Protein AF-A0A968PKT6-F1 (afdb_monomer_lite)

Secondary structure (DSSP, 8-state):
--HHHHHHHHHHHHHH--TT-TT-TTHHHHHHHHTTS-HHHHHHHHHHTSTTSPPSS-GGGSPPTT-HHHHHHHHHHHHHHH--S--TTSEEEEET-TT-HHHHHGGGG--SEEEEE-SS--GGGGGG---TTEEEES-HHHHHHHH--------

Sequence (155 aa):
MNVEEKNQLKALYKILVDENDPNKLPYLNVLGELVGQNSDFVSLKSLLASDAWPKAVDPNLICDQESETDKISRAEGILELLVEKDLKDRKFLDFGCGEGHVAYKALVQEPTISVGYDIKASSHWSNFGSNNKLLFTDNYDVVEKKWTIRCYLGL

Structure (mmCIF, N/CA/C/O backbone):
data_AF-A0A968PKT6-F1
#
_entry.id   AF-A0A968PKT6-F1
#
loop_
_atom_site.group_PDB
_atom_site.id
_atom_site.type_symbol
_atom_site.label_atom_id
_atom_site.label_alt_id
_atom_site.label_comp_id
_atom_site.label_asym_id
_atom_site.label_entity_id
_atom_site.label_seq_id
_atom_site.pdbx_PDB_ins_code
_atom_site.Cartn_x
_atom_site.Cartn_y
_atom_site.Cartn_z
_atom_site.occupancy
_atom_site.B_iso_or_equiv
_atom_site.auth_seq_id
_atom_site.auth_comp_id
_atom_site.auth_asym_id
_atom_site.auth_atom_id
_atom_site.pdbx_PDB_model_num
ATOM 1 N N . MET A 1 1 ? 7.028 -23.194 -48.938 1.00 58.00 1 MET A N 1
ATOM 2 C CA . MET A 1 1 ? 7.739 -23.220 -47.651 1.00 58.00 1 MET A CA 1
ATOM 3 C C . MET A 1 1 ? 9.066 -23.934 -47.833 1.00 58.00 1 MET A C 1
ATOM 5 O O . MET A 1 1 ? 9.069 -25.116 -48.180 1.00 58.00 1 MET A O 1
ATOM 9 N N . ASN A 1 2 ? 10.165 -23.201 -47.706 1.00 71.12 2 ASN A N 1
ATOM 10 C CA . ASN A 1 2 ? 11.518 -23.725 -47.856 1.00 71.12 2 ASN A CA 1
ATOM 11 C C . ASN A 1 2 ? 11.921 -24.574 -46.626 1.00 71.12 2 ASN A C 1
ATOM 13 O O . ASN A 1 2 ? 11.183 -24.688 -45.643 1.00 71.12 2 ASN A O 1
ATOM 17 N N . VAL A 1 3 ? 13.065 -25.254 -46.717 1.00 70.12 3 VAL A N 1
ATOM 18 C CA . VAL A 1 3 ? 13.539 -26.177 -45.668 1.00 70.12 3 VAL A CA 1
ATOM 19 C C . VAL A 1 3 ? 13.849 -25.434 -44.361 1.00 70.12 3 VAL A C 1
ATOM 21 O O . VAL A 1 3 ? 13.579 -25.962 -43.284 1.00 70.12 3 VAL A O 1
ATOM 24 N N . GLU A 1 4 ? 14.328 -24.194 -44.460 1.00 65.88 4 GLU A N 1
ATOM 25 C CA . GLU A 1 4 ? 14.625 -23.298 -43.337 1.00 65.88 4 GLU A CA 1
ATOM 26 C C . GLU A 1 4 ? 13.352 -22.964 -42.538 1.00 65.88 4 GLU A C 1
ATOM 28 O O . GLU A 1 4 ? 13.282 -23.182 -41.329 1.00 65.88 4 GLU A O 1
ATOM 33 N N . GLU A 1 5 ? 12.299 -22.539 -43.238 1.00 60.28 5 GLU A N 1
ATOM 34 C CA . GLU A 1 5 ? 10.990 -22.183 -42.683 1.00 60.28 5 GLU A CA 1
ATOM 35 C C . GLU A 1 5 ? 10.335 -23.386 -41.994 1.00 60.28 5 GLU A C 1
ATOM 37 O O . GLU A 1 5 ? 9.788 -23.263 -40.898 1.00 60.28 5 GLU A O 1
ATOM 42 N N . LYS A 1 6 ? 10.462 -24.587 -42.581 1.00 64.81 6 LYS A N 1
ATOM 43 C CA . LYS A 1 6 ? 9.994 -25.836 -41.956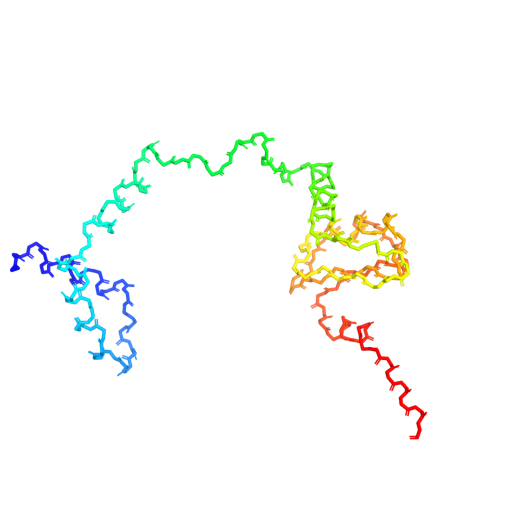 1.00 64.81 6 LYS A CA 1
ATOM 44 C C . LYS A 1 6 ? 10.709 -26.136 -40.639 1.00 64.81 6 LYS A C 1
ATOM 46 O O . LYS A 1 6 ? 10.084 -26.669 -39.722 1.00 64.81 6 LYS A O 1
ATOM 51 N N . ASN A 1 7 ? 11.999 -25.832 -40.543 1.00 67.19 7 ASN A N 1
ATOM 52 C CA . ASN A 1 7 ? 12.788 -26.106 -39.345 1.00 67.19 7 ASN A CA 1
ATOM 53 C C . ASN A 1 7 ? 12.512 -25.078 -38.240 1.00 67.19 7 ASN A C 1
ATOM 55 O O . ASN A 1 7 ? 12.385 -25.459 -37.076 1.00 67.19 7 ASN A O 1
ATOM 59 N N . GLN A 1 8 ? 12.315 -23.808 -38.601 1.00 66.31 8 GLN A N 1
ATOM 60 C CA . GLN A 1 8 ? 11.934 -22.748 -37.663 1.00 66.31 8 GLN A CA 1
ATOM 61 C C . GLN A 1 8 ? 10.534 -22.970 -37.072 1.00 66.31 8 GLN A C 1
ATOM 63 O O . GLN A 1 8 ? 10.353 -22.841 -35.862 1.00 66.31 8 GLN A O 1
ATOM 68 N N . LEU A 1 9 ? 9.562 -23.400 -37.887 1.00 62.19 9 LEU A N 1
ATOM 69 C CA . LEU A 1 9 ? 8.219 -23.759 -37.412 1.00 62.19 9 LEU A CA 1
ATOM 70 C C . LEU A 1 9 ? 8.239 -24.953 -36.449 1.00 62.19 9 LEU A C 1
ATOM 72 O O . LEU A 1 9 ? 7.556 -24.929 -35.428 1.00 62.19 9 LEU A O 1
ATOM 76 N N . LYS A 1 10 ? 9.058 -25.976 -36.727 1.00 65.19 10 LYS A N 1
ATOM 77 C CA . LYS A 1 10 ? 9.244 -27.117 -35.814 1.00 65.19 10 LYS A CA 1
ATOM 78 C C . LYS A 1 10 ? 9.875 -26.703 -34.483 1.00 65.19 10 LYS A C 1
ATOM 80 O O . LYS A 1 10 ? 9.486 -27.233 -33.445 1.00 65.19 10 LYS A O 1
ATOM 85 N N . ALA A 1 11 ? 10.820 -25.764 -34.503 1.00 64.38 11 ALA A N 1
ATOM 86 C CA . ALA A 1 11 ? 11.448 -25.241 -33.293 1.00 64.38 11 ALA A CA 1
ATOM 87 C C . ALA A 1 11 ? 10.464 -24.416 -32.447 1.00 64.38 11 ALA A C 1
ATOM 89 O O . ALA A 1 11 ? 10.384 -24.626 -31.239 1.00 64.38 11 ALA A O 1
ATOM 90 N N . LEU A 1 12 ? 9.661 -23.545 -33.073 1.00 58.34 12 LEU A N 1
ATOM 91 C CA . LEU A 1 12 ? 8.613 -22.786 -32.381 1.00 58.34 12 LEU A CA 1
ATOM 92 C C . LEU A 1 12 ? 7.535 -23.700 -31.784 1.00 58.34 12 LEU A C 1
ATOM 94 O O . LEU A 1 12 ? 7.114 -23.488 -30.651 1.00 58.34 12 LEU A O 1
ATOM 98 N N . TYR A 1 13 ? 7.124 -24.738 -32.517 1.00 59.50 13 TYR A N 1
ATOM 99 C CA . TYR A 1 13 ? 6.152 -25.725 -32.042 1.00 59.50 13 TYR A CA 1
ATOM 100 C C . TYR A 1 13 ? 6.630 -26.428 -30.766 1.00 59.50 13 TYR A C 1
ATOM 102 O O . TYR A 1 13 ? 5.865 -26.586 -29.822 1.00 59.50 13 TYR A O 1
ATOM 110 N N . LYS A 1 14 ? 7.921 -26.774 -30.704 1.00 62.47 14 LYS A N 1
ATOM 111 C CA . LYS A 1 14 ? 8.533 -27.414 -29.533 1.00 62.47 14 LYS A CA 1
ATOM 112 C C . LYS A 1 14 ? 8.616 -26.495 -28.305 1.00 62.47 14 LYS A C 1
ATOM 114 O O . LYS A 1 14 ? 8.667 -26.989 -27.187 1.00 62.47 14 LYS A O 1
ATOM 119 N N . ILE A 1 15 ? 8.646 -25.175 -28.508 1.00 58.41 15 ILE A N 1
ATOM 120 C CA . ILE A 1 15 ? 8.664 -24.173 -27.426 1.00 58.41 15 ILE A CA 1
ATOM 121 C C . ILE A 1 15 ? 7.250 -23.905 -26.893 1.00 58.41 15 ILE A C 1
ATOM 123 O O . ILE A 1 15 ? 7.084 -23.633 -25.709 1.00 58.41 15 ILE A O 1
ATOM 127 N N . LEU A 1 16 ? 6.239 -23.954 -27.764 1.00 52.78 16 LEU A N 1
ATOM 128 C CA . LEU A 1 16 ? 4.881 -23.496 -27.455 1.00 52.78 16 LEU A CA 1
ATOM 129 C C . LEU A 1 16 ? 3.918 -24.606 -27.024 1.00 52.78 16 LEU A C 1
ATOM 131 O O . LEU A 1 16 ? 2.843 -24.295 -26.519 1.00 52.78 16 LEU A O 1
ATOM 135 N N . VAL A 1 17 ? 4.259 -25.877 -27.245 1.00 58.78 17 VAL A N 1
ATOM 136 C CA . VAL A 1 17 ? 3.331 -26.995 -27.045 1.00 58.78 17 VAL A CA 1
ATOM 137 C C . VAL A 1 17 ? 3.910 -27.990 -26.045 1.00 58.78 17 VAL A C 1
ATOM 139 O O . VAL A 1 17 ? 4.927 -28.623 -26.321 1.00 58.78 17 VAL A O 1
ATOM 142 N N . ASP A 1 18 ? 3.234 -28.168 -24.906 1.00 59.16 18 ASP A N 1
ATOM 143 C CA . ASP A 1 18 ? 3.476 -29.307 -24.017 1.00 59.16 18 ASP A CA 1
ATOM 144 C C . ASP A 1 18 ? 3.112 -30.594 -24.773 1.00 59.16 18 ASP A C 1
ATOM 146 O O . ASP A 1 18 ? 2.010 -30.745 -25.319 1.00 59.16 18 ASP A O 1
ATOM 150 N N . GLU A 1 19 ? 4.057 -31.529 -24.863 1.00 56.31 19 GLU A N 1
ATOM 151 C CA . GLU A 1 19 ? 3.892 -32.744 -25.654 1.00 56.31 19 GLU A CA 1
ATOM 152 C C . GLU A 1 19 ? 2.761 -33.655 -25.133 1.00 56.31 19 GLU A C 1
ATOM 154 O O . GLU A 1 19 ? 2.310 -34.536 -25.872 1.00 56.31 19 GLU A O 1
ATOM 159 N N . ASN A 1 20 ? 2.223 -33.382 -23.942 1.00 57.03 20 ASN A N 1
ATOM 160 C CA . ASN A 1 20 ? 1.210 -34.200 -23.279 1.00 57.03 20 ASN A CA 1
ATOM 161 C C . ASN A 1 20 ? -0.228 -33.651 -23.346 1.00 57.03 20 ASN A C 1
ATOM 163 O O . ASN A 1 20 ? -1.130 -34.300 -22.819 1.00 57.03 20 ASN A O 1
ATOM 167 N N . ASP A 1 21 ? -0.478 -32.504 -23.990 1.00 61.50 21 ASP A N 1
ATOM 168 C CA . ASP A 1 21 ? -1.837 -31.941 -24.081 1.00 61.50 21 ASP A CA 1
ATOM 169 C C . ASP A 1 21 ? -2.678 -32.636 -25.183 1.00 61.50 21 ASP A C 1
ATOM 171 O O . ASP A 1 21 ? -2.300 -32.603 -26.362 1.00 61.50 21 ASP A O 1
ATOM 175 N N . PRO A 1 22 ? -3.820 -33.272 -24.850 1.00 56.66 22 PRO A N 1
ATOM 176 C CA . PRO A 1 22 ? -4.695 -33.937 -25.816 1.00 56.66 22 PRO A CA 1
ATOM 177 C C . PRO A 1 22 ? -5.511 -32.983 -26.715 1.00 56.66 22 PRO A C 1
ATOM 179 O O . PRO A 1 22 ? -6.108 -33.446 -27.687 1.00 56.66 22 PRO A O 1
ATOM 182 N N . ASN A 1 23 ? -5.516 -31.665 -26.477 1.00 56.47 23 ASN A N 1
ATOM 183 C CA . ASN A 1 23 ? -6.301 -30.685 -27.250 1.00 56.47 23 ASN A CA 1
ATOM 184 C C . ASN A 1 23 ? -5.545 -30.065 -28.448 1.00 56.47 23 ASN A C 1
ATOM 186 O O . ASN A 1 23 ? -5.869 -28.973 -28.907 1.00 56.47 23 ASN A O 1
ATOM 190 N N . LYS A 1 24 ? -4.534 -30.756 -28.986 1.00 57.09 24 LYS A N 1
ATOM 191 C CA . LYS A 1 24 ? -3.525 -30.230 -29.932 1.00 57.09 24 LYS A CA 1
ATOM 192 C C . LYS A 1 24 ? -3.991 -29.789 -31.328 1.00 57.09 24 LYS A C 1
ATOM 194 O O . LYS A 1 24 ? -3.279 -29.021 -31.975 1.00 57.09 24 LYS A O 1
ATOM 199 N N . LEU A 1 25 ? -5.115 -30.282 -31.850 1.00 49.28 25 LEU A N 1
ATOM 200 C CA . LEU A 1 25 ? -5.452 -30.100 -33.274 1.00 49.28 25 LEU A CA 1
ATOM 201 C C . LEU A 1 25 ? -5.912 -28.691 -33.730 1.00 49.28 25 LEU A C 1
ATOM 203 O O . LEU A 1 25 ? -5.647 -28.373 -34.890 1.00 49.28 25 LEU A O 1
ATOM 207 N N . PRO A 1 26 ? -6.537 -27.815 -32.915 1.00 54.44 26 PRO A N 1
ATOM 208 C CA . PRO A 1 26 ? -7.002 -26.506 -33.392 1.00 54.44 26 PRO A CA 1
ATOM 209 C C . PRO A 1 26 ? -5.871 -25.506 -33.682 1.00 54.44 26 PRO A C 1
ATOM 211 O O . PRO A 1 26 ? -6.035 -24.602 -34.497 1.00 54.44 26 PRO A O 1
ATOM 214 N N . TYR A 1 27 ? -4.711 -25.661 -33.038 1.00 50.69 27 TYR A N 1
ATOM 215 C CA . TYR A 1 27 ? -3.649 -24.648 -33.043 1.00 50.69 27 TYR A CA 1
ATOM 216 C C . TYR A 1 27 ? -2.793 -24.642 -34.318 1.00 50.69 27 TYR A C 1
ATOM 218 O O . TYR A 1 27 ? -2.202 -23.618 -34.657 1.00 50.69 27 TYR A O 1
ATOM 226 N N . LEU A 1 28 ? -2.738 -25.757 -35.055 1.00 49.53 28 LEU A N 1
ATOM 227 C CA . LEU A 1 28 ? -1.930 -25.875 -36.278 1.00 49.53 28 LEU A CA 1
ATOM 228 C C . LEU A 1 28 ? -2.480 -25.032 -37.437 1.00 49.53 28 LEU A C 1
ATOM 230 O O . LEU A 1 28 ? -1.697 -24.434 -38.174 1.00 49.53 28 LEU A O 1
ATOM 234 N N . ASN A 1 29 ? -3.806 -24.940 -37.567 1.00 51.25 29 ASN A N 1
ATOM 235 C CA . ASN A 1 29 ? -4.437 -24.122 -38.608 1.00 51.25 29 ASN A CA 1
ATOM 236 C C . ASN A 1 29 ? -4.302 -22.622 -38.299 1.00 51.25 29 ASN A C 1
ATOM 238 O O . ASN A 1 29 ? -3.998 -21.841 -39.194 1.00 51.25 29 ASN A O 1
ATOM 242 N N . VAL A 1 30 ? -4.403 -22.242 -37.021 1.00 54.16 30 VAL A N 1
ATOM 243 C CA . VAL A 1 30 ? -4.239 -20.851 -36.562 1.00 54.16 30 VAL A CA 1
ATOM 244 C C . VAL A 1 30 ? -2.796 -20.363 -36.743 1.00 54.16 30 VAL A C 1
ATOM 246 O O . VAL A 1 30 ? -2.563 -19.239 -37.183 1.00 54.16 30 VAL A O 1
ATOM 249 N N . LEU A 1 31 ? -1.804 -21.213 -36.460 1.00 53.16 31 LEU A N 1
ATOM 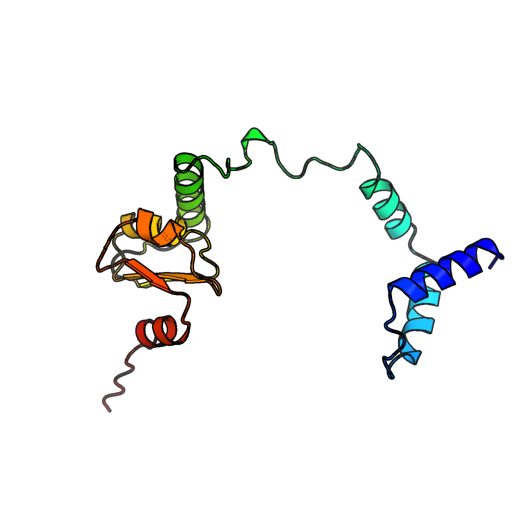250 C CA . LEU A 1 31 ? -0.391 -20.873 -36.658 1.00 53.16 31 LEU A CA 1
ATOM 251 C C . LEU A 1 31 ? -0.007 -20.811 -38.144 1.00 53.16 31 LEU A C 1
ATOM 253 O O . LEU A 1 31 ? 0.790 -19.958 -38.524 1.00 53.16 31 LEU A O 1
ATOM 257 N N . GLY A 1 32 ? -0.588 -21.666 -38.992 1.00 52.72 32 GLY A N 1
ATOM 258 C CA . GLY A 1 32 ? -0.387 -21.611 -40.444 1.00 52.72 32 GLY A CA 1
ATOM 259 C C . GLY A 1 32 ? -0.877 -20.302 -41.075 1.00 52.72 32 GLY A C 1
ATOM 260 O O . GLY A 1 32 ? -0.228 -19.788 -41.985 1.00 52.72 32 GLY A O 1
ATOM 261 N N . GLU A 1 33 ? -1.965 -19.731 -40.552 1.00 54.16 33 GLU A N 1
ATOM 262 C CA . GLU A 1 33 ? -2.499 -18.432 -40.986 1.00 54.16 33 GLU A CA 1
ATOM 263 C C . GLU A 1 33 ? -1.717 -17.241 -40.396 1.00 54.16 33 GLU A C 1
ATOM 265 O O . GLU A 1 33 ? -1.428 -16.285 -41.115 1.00 54.16 33 GLU A O 1
ATOM 270 N N . LEU A 1 34 ? -1.275 -17.315 -39.133 1.00 51.69 34 LEU A N 1
ATOM 271 C CA . LEU A 1 34 ? -0.509 -16.242 -38.472 1.00 51.69 34 LEU A CA 1
ATOM 272 C C . LEU A 1 34 ? 0.930 -16.085 -38.985 1.00 51.69 34 LEU A C 1
ATOM 274 O O . LEU A 1 34 ? 1.479 -14.984 -38.953 1.00 51.69 34 LEU A O 1
ATOM 278 N N . VAL A 1 35 ? 1.557 -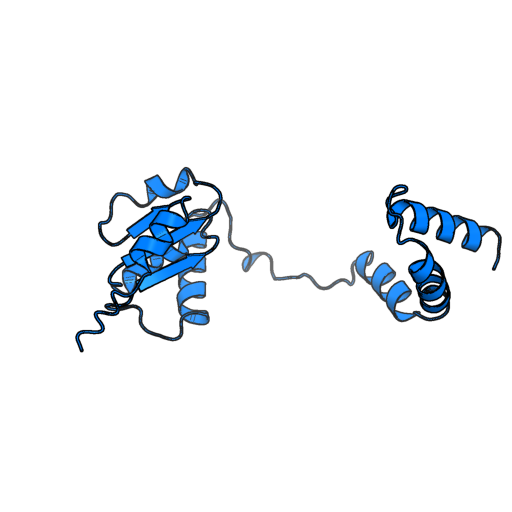17.169 -39.450 1.00 53.00 35 VAL A N 1
ATOM 279 C CA . VAL A 1 35 ? 2.941 -17.140 -39.959 1.00 53.00 35 VAL A CA 1
ATOM 280 C C . VAL A 1 35 ? 3.010 -16.561 -41.381 1.00 53.00 35 VAL A C 1
ATOM 282 O O . VAL A 1 35 ? 4.059 -16.068 -41.791 1.00 53.00 35 VAL A O 1
ATOM 285 N N . GLY A 1 36 ? 1.897 -16.563 -42.125 1.00 53.59 36 GLY A N 1
ATOM 286 C CA . GLY A 1 36 ? 1.825 -16.047 -43.496 1.00 53.59 36 GLY A CA 1
ATOM 287 C C . GLY A 1 36 ? 1.576 -14.540 -43.616 1.00 53.59 36 GLY A C 1
ATOM 288 O O . GLY A 1 36 ? 1.877 -13.966 -44.661 1.00 53.59 36 GLY A O 1
ATOM 289 N N . GLN A 1 37 ? 1.052 -13.886 -42.576 1.00 55.28 37 GLN A N 1
ATOM 290 C CA . GLN A 1 37 ? 0.792 -12.444 -42.569 1.00 55.28 37 GLN A CA 1
ATOM 291 C C . GLN A 1 37 ? 0.952 -11.869 -41.166 1.00 55.28 37 GLN A C 1
ATOM 293 O O . GLN A 1 37 ? -0.002 -11.792 -40.400 1.00 55.28 37 GLN A O 1
ATOM 298 N N . ASN A 1 38 ? 2.162 -11.444 -40.819 1.00 58.44 38 ASN A N 1
ATOM 299 C CA . ASN A 1 38 ? 2.341 -10.476 -39.742 1.00 58.44 38 ASN A CA 1
ATOM 300 C C . ASN A 1 38 ? 3.722 -9.831 -39.864 1.00 58.44 38 ASN A C 1
ATOM 302 O O . ASN A 1 38 ? 4.624 -10.058 -39.054 1.00 58.44 38 ASN A O 1
ATOM 306 N N . SER A 1 39 ? 3.884 -9.014 -40.911 1.00 59.69 39 SER A N 1
ATOM 307 C CA . SER A 1 39 ? 4.975 -8.032 -41.010 1.00 59.69 39 SER A CA 1
ATOM 308 C C . SER A 1 39 ? 5.181 -7.295 -39.685 1.00 59.69 39 SER A C 1
ATOM 310 O O . SER A 1 39 ? 6.311 -7.029 -39.287 1.00 59.69 39 SER A O 1
ATOM 312 N N . ASP A 1 40 ? 4.085 -7.068 -38.966 1.00 64.25 40 ASP A N 1
ATOM 313 C CA . ASP A 1 40 ? 4.022 -6.339 -37.709 1.00 64.25 40 ASP A CA 1
ATOM 314 C C . ASP A 1 40 ? 4.672 -7.122 -36.564 1.00 64.25 40 ASP A C 1
ATOM 316 O O . ASP A 1 40 ? 5.408 -6.544 -35.769 1.00 64.25 40 ASP A O 1
ATOM 320 N N . PHE A 1 41 ? 4.502 -8.448 -36.504 1.00 70.75 41 PHE A N 1
ATOM 321 C CA . PHE A 1 41 ? 5.139 -9.277 -35.475 1.00 70.75 41 PHE A CA 1
ATOM 322 C C . PHE A 1 41 ? 6.642 -9.450 -35.714 1.00 70.75 41 PHE A C 1
ATOM 324 O O . PHE A 1 41 ? 7.432 -9.438 -34.767 1.00 70.75 41 PHE A O 1
ATOM 331 N N . VAL A 1 42 ? 7.051 -9.582 -36.981 1.00 70.88 42 VAL A N 1
ATOM 332 C CA . VAL A 1 42 ? 8.474 -9.592 -37.355 1.00 70.88 42 VAL A CA 1
ATOM 333 C C . VAL A 1 42 ? 9.104 -8.240 -37.012 1.00 70.88 42 VAL A C 1
ATOM 335 O O . VAL A 1 42 ? 10.149 -8.204 -36.368 1.00 70.88 42 VAL A O 1
ATOM 338 N N . SER A 1 43 ? 8.419 -7.140 -37.333 1.00 70.19 43 SER A N 1
ATOM 339 C CA . SER A 1 43 ? 8.841 -5.783 -36.981 1.00 70.19 43 SER A CA 1
ATOM 340 C C . SER A 1 43 ? 8.931 -5.573 -35.465 1.00 70.19 43 SER A C 1
ATOM 342 O O . SER A 1 43 ? 9.913 -5.012 -34.991 1.00 70.19 43 SER A O 1
ATOM 344 N N . LEU A 1 44 ? 7.959 -6.057 -34.684 1.00 72.25 44 LEU A N 1
ATOM 345 C CA . LEU A 1 44 ? 7.963 -5.987 -33.217 1.00 72.25 44 LEU A CA 1
ATOM 346 C C . LEU A 1 44 ? 9.132 -6.761 -32.604 1.00 72.25 44 LEU A C 1
ATOM 348 O O . LEU A 1 44 ? 9.806 -6.246 -31.715 1.00 72.25 44 LEU A O 1
ATOM 352 N N . LYS A 1 45 ? 9.414 -7.974 -33.095 1.00 78.19 45 LYS A N 1
ATOM 353 C CA . LYS A 1 45 ? 10.586 -8.752 -32.661 1.00 78.19 45 LYS A CA 1
ATOM 354 C C . LYS A 1 45 ? 11.893 -8.032 -32.967 1.00 78.19 45 LYS A C 1
ATOM 356 O O . LYS A 1 45 ? 12.781 -8.007 -32.120 1.00 78.19 45 LYS A O 1
ATOM 361 N N . SER A 1 46 ? 12.004 -7.439 -34.154 1.00 76.88 46 SER A N 1
ATOM 362 C CA . SER A 1 46 ? 13.164 -6.628 -34.518 1.00 76.88 46 SER A CA 1
ATOM 363 C C . SER A 1 46 ? 13.283 -5.375 -33.648 1.00 76.88 46 SER A C 1
ATOM 365 O O . SER A 1 46 ? 14.393 -5.029 -33.261 1.00 76.88 46 SER A O 1
ATOM 367 N N . LEU A 1 47 ? 12.165 -4.739 -33.281 1.00 75.56 47 LEU A N 1
ATOM 368 C CA . LEU A 1 47 ? 12.148 -3.570 -32.399 1.00 75.56 47 LEU A CA 1
ATOM 369 C C . LEU A 1 47 ? 12.601 -3.931 -30.974 1.00 75.56 47 LEU A C 1
ATOM 371 O O . LEU A 1 47 ? 13.407 -3.203 -30.402 1.00 75.56 47 LEU A O 1
ATOM 375 N N . LEU A 1 48 ? 12.142 -5.064 -30.424 1.00 77.75 48 LEU A N 1
ATOM 376 C CA . LEU A 1 48 ? 12.524 -5.560 -29.089 1.00 77.75 48 LEU A CA 1
ATOM 377 C C . LEU A 1 48 ? 14.028 -5.827 -28.954 1.00 77.75 48 LEU A C 1
ATOM 379 O O . LEU A 1 48 ? 14.581 -5.703 -27.866 1.00 77.75 48 LEU A O 1
ATOM 383 N N . ALA A 1 49 ? 14.677 -6.217 -30.051 1.00 76.44 49 ALA A N 1
ATOM 384 C CA . ALA A 1 49 ? 16.118 -6.446 -30.110 1.00 76.44 49 ALA A CA 1
ATOM 385 C C . ALA A 1 49 ? 16.912 -5.196 -30.533 1.00 76.44 49 ALA A C 1
ATOM 387 O O . ALA A 1 49 ? 18.132 -5.271 -30.665 1.00 76.44 49 ALA A O 1
ATOM 388 N N . SER A 1 50 ? 16.238 -4.071 -30.790 1.00 82.62 50 SER A N 1
ATOM 389 C CA . SER A 1 50 ? 16.869 -2.832 -31.240 1.00 82.62 50 SER A CA 1
ATOM 390 C C . SER A 1 50 ? 17.103 -1.860 -30.086 1.00 82.62 50 SER A C 1
ATOM 392 O O . SER A 1 50 ? 16.264 -1.713 -29.198 1.00 82.62 50 SER A O 1
ATOM 394 N N . ASP A 1 51 ? 18.184 -1.087 -30.179 1.00 80.25 51 ASP A N 1
ATOM 395 C CA . ASP A 1 51 ? 18.476 0.020 -29.255 1.00 80.25 51 ASP A CA 1
ATOM 396 C C . ASP A 1 51 ? 17.500 1.205 -29.405 1.00 80.25 51 ASP A C 1
ATOM 398 O O . ASP A 1 51 ? 17.537 2.156 -28.626 1.00 80.25 51 ASP A O 1
ATOM 402 N N . ALA A 1 52 ? 16.621 1.159 -30.413 1.00 78.50 52 ALA A N 1
ATOM 403 C CA . ALA A 1 52 ? 15.560 2.136 -30.629 1.00 78.50 52 ALA A CA 1
ATOM 404 C C . ALA A 1 52 ? 14.331 1.889 -29.735 1.00 78.50 52 ALA A C 1
ATOM 406 O O . ALA A 1 52 ? 13.377 2.669 -29.791 1.00 78.50 52 ALA A O 1
ATOM 407 N N . TRP A 1 53 ? 14.328 0.824 -28.921 1.00 76.88 53 TRP A N 1
ATOM 408 C CA . TRP A 1 53 ? 13.257 0.599 -27.959 1.00 76.88 53 TRP A CA 1
ATOM 409 C C . TRP A 1 53 ? 13.239 1.737 -26.926 1.00 76.88 53 TRP A C 1
ATOM 411 O O . TRP A 1 53 ? 14.269 2.027 -26.308 1.00 76.88 53 TRP A O 1
ATOM 421 N N . PRO A 1 54 ? 12.096 2.413 -26.721 1.00 75.06 54 PRO A N 1
ATOM 422 C CA . PRO A 1 54 ? 12.035 3.528 -25.793 1.00 75.06 54 PRO A CA 1
ATOM 423 C C . PRO A 1 54 ? 12.362 3.048 -24.379 1.00 75.06 54 PRO A C 1
ATOM 425 O O . PRO A 1 54 ? 11.897 1.996 -23.931 1.00 75.06 54 PRO A O 1
ATOM 428 N N . LYS A 1 55 ? 13.150 3.844 -23.649 1.00 74.62 55 LYS A N 1
ATOM 429 C CA . LYS A 1 55 ? 13.341 3.612 -22.217 1.00 74.62 55 LYS A CA 1
ATOM 430 C C . LYS A 1 55 ? 11.975 3.659 -21.538 1.00 74.62 55 LYS A C 1
ATOM 432 O O . LYS A 1 55 ? 11.223 4.608 -21.744 1.00 74.62 55 LYS A O 1
ATOM 437 N N . ALA A 1 56 ? 11.674 2.637 -20.737 1.00 77.50 56 ALA A N 1
ATOM 438 C CA . ALA A 1 56 ? 10.375 2.505 -20.081 1.00 77.50 56 ALA A CA 1
ATOM 439 C C . ALA A 1 56 ? 10.061 3.701 -19.166 1.00 77.50 56 ALA A C 1
ATOM 441 O O . ALA A 1 56 ? 8.921 4.149 -19.106 1.00 77.50 56 ALA A O 1
ATOM 442 N N . VAL A 1 57 ? 11.080 4.228 -18.480 1.00 81.19 57 VAL A N 1
ATOM 443 C CA . VAL A 1 57 ? 11.005 5.429 -17.644 1.00 81.19 57 VAL A CA 1
ATOM 444 C C . VAL A 1 57 ? 12.414 6.017 -17.459 1.00 81.19 57 VAL A C 1
ATOM 446 O O . VAL A 1 57 ? 13.410 5.304 -17.622 1.00 81.19 57 VAL A O 1
ATOM 449 N N . ASP A 1 58 ? 12.516 7.313 -17.155 1.00 79.31 58 ASP A N 1
ATOM 450 C CA . ASP A 1 58 ? 13.770 7.933 -16.705 1.00 79.31 58 ASP A CA 1
ATOM 451 C C . ASP A 1 58 ? 14.278 7.211 -15.438 1.00 79.31 58 ASP A C 1
ATOM 453 O O . ASP A 1 58 ? 13.503 7.064 -14.490 1.00 79.31 58 ASP A O 1
ATOM 457 N N . PRO A 1 59 ? 15.548 6.761 -15.388 1.00 79.50 59 PRO A N 1
ATOM 458 C CA . PRO A 1 59 ? 16.113 6.105 -14.212 1.00 79.50 59 PRO A CA 1
ATOM 459 C C . PRO A 1 59 ? 15.966 6.894 -12.909 1.00 79.50 59 PRO A C 1
ATOM 461 O O . PRO A 1 59 ? 15.810 6.284 -11.861 1.00 79.50 59 PRO A O 1
ATOM 464 N N . ASN A 1 60 ? 15.963 8.229 -12.964 1.00 77.19 60 ASN A N 1
ATOM 465 C CA . ASN A 1 60 ? 15.800 9.072 -11.776 1.00 77.19 60 ASN A CA 1
ATOM 466 C C . ASN A 1 60 ? 14.363 9.071 -11.228 1.00 77.19 60 ASN A C 1
ATOM 468 O O . ASN A 1 60 ? 14.125 9.548 -10.125 1.00 77.19 60 ASN A O 1
ATOM 472 N N . LEU A 1 61 ? 13.398 8.570 -12.004 1.00 73.31 61 LEU A N 1
ATOM 473 C CA . LEU A 1 61 ? 12.011 8.373 -11.577 1.00 73.31 61 LEU A CA 1
ATOM 474 C C . LEU A 1 61 ? 11.768 6.943 -11.064 1.00 73.31 61 LEU A C 1
ATOM 476 O O . LEU A 1 61 ? 10.650 6.611 -10.660 1.00 73.31 61 LEU A O 1
ATOM 480 N N . ILE A 1 62 ? 12.790 6.081 -11.100 1.00 81.44 62 ILE A N 1
ATOM 481 C CA . ILE A 1 62 ? 12.738 4.746 -10.510 1.00 81.44 62 ILE A CA 1
ATOM 482 C C . ILE A 1 62 ? 13.029 4.897 -9.019 1.00 81.44 62 ILE A C 1
ATOM 484 O O . ILE A 1 62 ? 14.068 5.417 -8.633 1.00 81.44 62 ILE A O 1
ATOM 488 N N . CYS A 1 63 ? 12.099 4.428 -8.189 1.00 82.81 63 CYS A N 1
ATOM 489 C CA . CYS A 1 63 ? 12.288 4.353 -6.744 1.00 82.81 63 CYS A CA 1
ATOM 490 C C . CYS A 1 63 ? 13.528 3.512 -6.425 1.00 82.81 63 CYS A C 1
ATOM 492 O O . CYS A 1 63 ? 13.607 2.361 -6.869 1.00 82.81 63 CYS A O 1
ATOM 494 N N . ASP A 1 64 ? 14.447 4.054 -5.628 1.00 88.06 64 ASP A N 1
ATOM 495 C CA . ASP A 1 64 ? 15.542 3.265 -5.077 1.00 88.06 64 ASP A CA 1
ATOM 496 C C . ASP A 1 64 ? 14.974 2.244 -4.077 1.00 88.06 64 ASP A C 1
ATOM 498 O O . ASP A 1 64 ? 14.276 2.597 -3.125 1.00 88.06 64 ASP A O 1
ATOM 502 N N . GLN A 1 65 ? 15.233 0.957 -4.323 1.00 85.81 65 GLN A N 1
ATOM 503 C CA . GLN A 1 65 ? 14.727 -0.138 -3.490 1.00 85.81 65 GLN A CA 1
ATOM 504 C C . GLN A 1 65 ? 15.450 -0.240 -2.145 1.00 85.81 65 GLN A C 1
ATOM 506 O O . GLN A 1 65 ? 14.928 -0.867 -1.226 1.00 85.81 65 GLN A O 1
ATOM 511 N N . GLU A 1 66 ? 16.605 0.403 -1.999 1.00 89.69 66 GLU A N 1
ATOM 512 C CA . GLU A 1 66 ? 17.361 0.425 -0.746 1.00 89.69 66 GLU A CA 1
ATOM 513 C C . GLU A 1 66 ? 17.064 1.689 0.088 1.00 89.69 66 GLU A C 1
ATOM 515 O O . GLU A 1 66 ? 17.443 1.769 1.258 1.00 89.69 66 GLU A O 1
ATOM 520 N N . SER A 1 67 ? 16.349 2.672 -0.478 1.00 93.19 67 SER A N 1
ATOM 521 C CA . SER A 1 67 ? 15.970 3.919 0.201 1.00 93.19 67 SER A CA 1
ATOM 522 C C . SER A 1 67 ? 14.566 3.832 0.801 1.00 93.19 67 SER A C 1
ATOM 524 O O . SER A 1 67 ? 13.552 3.913 0.107 1.00 93.19 67 SER A O 1
ATOM 526 N N . GLU A 1 68 ? 14.483 3.753 2.129 1.00 93.56 68 GLU A N 1
ATOM 527 C CA . GLU A 1 68 ? 13.196 3.798 2.839 1.00 93.56 68 GLU A CA 1
ATOM 528 C C . GLU A 1 68 ? 12.439 5.114 2.621 1.00 93.56 68 GLU A C 1
ATOM 530 O O . GLU A 1 68 ? 11.211 5.128 2.525 1.00 93.56 68 GLU A O 1
ATOM 535 N N . THR A 1 69 ? 13.163 6.224 2.483 1.00 93.81 69 THR A N 1
ATOM 536 C CA . THR A 1 69 ? 12.569 7.530 2.177 1.00 93.81 69 THR A CA 1
ATOM 537 C C . THR A 1 69 ? 11.883 7.517 0.812 1.00 93.81 69 THR A C 1
ATOM 539 O O . THR A 1 69 ? 10.758 8.007 0.691 1.00 93.81 69 THR A O 1
ATOM 542 N N . ASP A 1 70 ? 12.513 6.913 -0.198 1.00 93.38 70 ASP A N 1
ATOM 543 C CA . ASP A 1 70 ? 11.957 6.827 -1.552 1.00 93.38 70 ASP A CA 1
ATOM 544 C C . ASP A 1 70 ? 10.715 5.939 -1.570 1.00 93.38 70 ASP A C 1
ATOM 546 O O . ASP A 1 70 ? 9.706 6.304 -2.174 1.00 93.38 70 ASP A O 1
ATOM 550 N N . LYS A 1 71 ? 10.736 4.811 -0.847 1.00 94.75 71 LYS A N 1
ATOM 551 C CA . LYS A 1 71 ? 9.568 3.926 -0.717 1.00 94.75 71 LYS A CA 1
ATOM 552 C C . LYS A 1 71 ? 8.390 4.627 -0.052 1.00 94.75 71 LYS A C 1
ATOM 554 O O . LYS A 1 71 ? 7.257 4.491 -0.516 1.00 94.75 71 LYS A O 1
ATOM 559 N N . ILE A 1 72 ? 8.641 5.408 1.001 1.00 95.38 72 ILE A N 1
ATOM 560 C CA . ILE A 1 72 ? 7.603 6.210 1.661 1.00 95.38 72 ILE A CA 1
ATOM 561 C C . ILE A 1 72 ? 7.069 7.301 0.726 1.00 95.38 72 ILE A C 1
ATOM 563 O O . ILE A 1 72 ? 5.854 7.486 0.650 1.00 95.38 72 ILE A O 1
ATOM 567 N N . SER A 1 73 ? 7.940 7.989 -0.017 1.00 93.75 73 SER A N 1
ATOM 568 C CA . SER A 1 73 ? 7.525 9.001 -0.997 1.00 93.75 73 SER A CA 1
ATOM 569 C C . SER A 1 73 ? 6.708 8.387 -2.139 1.00 93.75 73 SER A C 1
ATOM 571 O O . SER A 1 73 ? 5.674 8.922 -2.538 1.00 93.75 73 SER A O 1
ATOM 573 N N . ARG A 1 74 ? 7.093 7.197 -2.610 1.00 92.62 74 ARG A N 1
ATOM 574 C CA . ARG A 1 74 ? 6.321 6.426 -3.588 1.00 92.62 74 ARG A CA 1
ATOM 575 C C . ARG A 1 74 ? 4.953 6.027 -3.037 1.00 92.62 74 ARG A C 1
ATOM 577 O O . ARG A 1 74 ? 3.960 6.136 -3.753 1.00 92.62 74 ARG A O 1
ATOM 584 N N . ALA A 1 75 ? 4.891 5.568 -1.789 1.00 94.94 75 ALA A N 1
ATOM 585 C CA . ALA A 1 75 ? 3.639 5.210 -1.131 1.00 94.94 75 ALA A CA 1
ATOM 586 C C . ALA A 1 75 ? 2.687 6.409 -1.004 1.00 94.94 75 ALA A C 1
ATOM 588 O O . ALA A 1 75 ? 1.485 6.264 -1.216 1.00 94.94 75 ALA A O 1
ATOM 589 N N . GLU A 1 76 ? 3.224 7.595 -0.716 1.00 94.00 76 GLU A N 1
ATOM 590 C CA . GLU A 1 76 ? 2.472 8.852 -0.714 1.00 94.00 76 GLU A CA 1
ATOM 591 C C . GLU A 1 76 ? 1.880 9.159 -2.088 1.00 94.00 76 GLU A C 1
ATOM 593 O O . GLU A 1 76 ? 0.668 9.321 -2.201 1.00 94.00 76 GLU A O 1
ATOM 598 N N . GLY A 1 77 ? 2.701 9.113 -3.141 1.00 92.00 77 GLY A N 1
ATOM 599 C CA . GLY A 1 77 ? 2.227 9.332 -4.506 1.00 92.00 77 GLY A CA 1
ATOM 600 C C . GLY A 1 77 ? 1.148 8.330 -4.934 1.00 92.00 77 GLY A C 1
ATOM 601 O O . GLY A 1 77 ? 0.190 8.704 -5.602 1.00 92.00 77 GLY A O 1
ATOM 602 N N . ILE A 1 78 ? 1.249 7.063 -4.518 1.00 91.50 78 ILE A N 1
ATOM 603 C CA . ILE A 1 78 ? 0.205 6.055 -4.770 1.00 91.50 78 ILE A CA 1
ATOM 604 C C . ILE A 1 78 ? -1.120 6.464 -4.118 1.00 91.50 78 ILE A C 1
ATOM 606 O O . ILE A 1 78 ? -2.162 6.402 -4.770 1.00 91.50 78 ILE A O 1
ATOM 610 N N . LEU A 1 79 ? -1.092 6.885 -2.851 1.00 93.19 79 LEU A N 1
ATOM 611 C CA . LEU A 1 79 ? -2.297 7.310 -2.140 1.00 93.19 79 LEU A CA 1
ATOM 612 C C . LEU A 1 79 ? -2.906 8.559 -2.781 1.00 93.19 79 LEU A C 1
ATOM 614 O O . LEU A 1 79 ? -4.108 8.591 -3.013 1.00 93.19 79 LEU A O 1
ATOM 618 N N . GLU A 1 80 ? -2.093 9.552 -3.129 1.00 90.31 80 GLU A N 1
ATOM 619 C CA . GLU A 1 80 ? -2.569 10.795 -3.745 1.00 90.31 80 GLU A CA 1
ATOM 620 C C . GLU A 1 80 ? -3.167 10.586 -5.141 1.00 90.31 80 GLU A C 1
ATOM 622 O O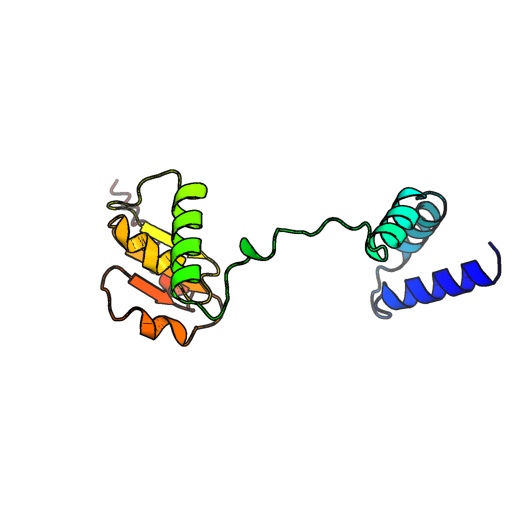 . GLU A 1 80 ? -4.152 11.233 -5.494 1.00 90.31 80 GLU A O 1
ATOM 627 N N . LEU A 1 81 ? -2.584 9.689 -5.941 1.00 89.56 81 LEU A N 1
ATOM 628 C CA . LEU A 1 81 ? -2.998 9.480 -7.330 1.00 89.56 81 LEU A CA 1
ATOM 629 C C . LEU A 1 81 ? -4.140 8.472 -7.479 1.00 89.56 81 LEU A C 1
ATOM 631 O O . LEU A 1 81 ? -4.942 8.608 -8.400 1.00 89.56 81 LEU A O 1
ATOM 635 N N . LEU A 1 82 ? -4.190 7.438 -6.632 1.00 89.31 82 LEU A N 1
ATOM 636 C CA . LEU A 1 82 ? -5.145 6.333 -6.784 1.00 89.31 82 LEU A CA 1
ATOM 637 C C . LEU A 1 82 ? -6.307 6.393 -5.793 1.00 89.31 82 LEU A C 1
ATOM 639 O O . LEU A 1 82 ? -7.367 5.823 -6.059 1.00 89.31 82 LEU A O 1
ATOM 643 N N . VAL A 1 83 ? -6.129 7.045 -4.644 1.00 87.94 83 VAL A N 1
ATOM 644 C CA . VAL A 1 83 ? -7.154 7.107 -3.601 1.00 87.94 83 VAL A CA 1
ATOM 645 C C . VAL A 1 83 ? -7.827 8.474 -3.645 1.00 87.94 83 VAL A C 1
ATOM 647 O O . VAL A 1 83 ? -7.437 9.418 -2.970 1.00 87.94 83 VAL A O 1
ATOM 650 N N . GLU A 1 84 ? -8.900 8.569 -4.428 1.00 85.62 84 GLU A N 1
ATOM 651 C CA . GLU A 1 84 ? -9.646 9.824 -4.625 1.00 85.62 84 GLU A CA 1
ATOM 652 C C . GLU A 1 84 ? -10.383 10.316 -3.367 1.00 85.62 84 GLU A C 1
ATOM 654 O O . GLU A 1 84 ? -10.794 11.474 -3.282 1.00 85.62 84 GLU A O 1
ATOM 659 N N . LYS A 1 85 ? -10.631 9.420 -2.406 1.00 84.44 85 LYS A N 1
ATOM 660 C CA . LYS A 1 85 ? -11.420 9.707 -1.206 1.00 84.44 85 LYS A CA 1
ATOM 661 C C . LYS A 1 85 ? -10.530 9.761 0.017 1.00 84.44 85 LYS A C 1
ATOM 663 O O . LYS A 1 85 ? -9.777 8.830 0.268 1.00 84.44 85 LYS A O 1
ATOM 668 N N . ASP A 1 86 ? -10.763 10.774 0.839 1.00 89.94 86 ASP A N 1
ATOM 669 C CA . ASP A 1 86 ? -10.194 10.849 2.178 1.00 89.94 86 ASP A CA 1
ATOM 670 C C . ASP A 1 86 ? -10.495 9.573 2.983 1.00 89.94 86 ASP A C 1
ATOM 672 O O . ASP A 1 86 ? -11.638 9.083 3.010 1.00 89.94 86 ASP A O 1
ATOM 676 N N . LEU A 1 87 ? -9.452 9.026 3.610 1.00 93.62 87 LEU A N 1
ATOM 677 C CA . LEU A 1 87 ? -9.512 7.778 4.368 1.00 93.62 87 LEU A CA 1
ATOM 678 C C . LEU A 1 87 ? -9.984 7.969 5.809 1.00 93.62 87 LEU A C 1
ATOM 680 O O . LEU A 1 87 ? -10.192 6.964 6.496 1.00 93.62 87 LEU A O 1
ATOM 684 N N . LYS A 1 88 ? -10.202 9.208 6.261 1.00 94.88 88 LYS A N 1
ATOM 685 C CA . LYS A 1 88 ? -10.648 9.492 7.623 1.00 94.88 88 LYS A CA 1
ATOM 686 C C . LYS A 1 88 ? -11.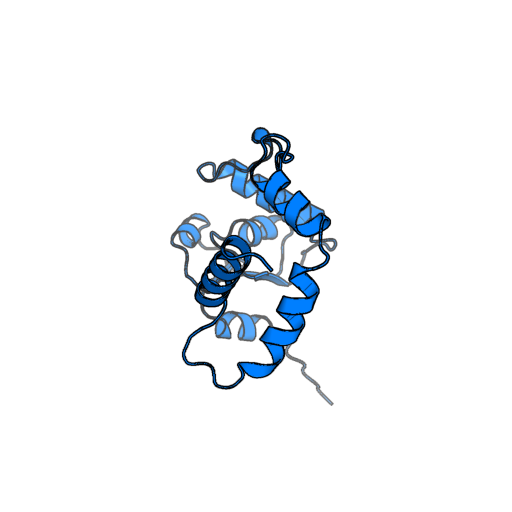900 8.707 7.983 1.00 94.88 88 LYS A C 1
ATOM 688 O O . LYS A 1 88 ? -12.895 8.713 7.258 1.00 94.88 88 LYS A O 1
ATOM 693 N N . ASP A 1 89 ? -11.829 8.004 9.112 1.00 92.12 89 ASP A N 1
ATOM 694 C CA . ASP A 1 89 ? -12.910 7.154 9.628 1.00 92.12 89 ASP A CA 1
ATOM 695 C C . ASP A 1 89 ? -13.382 6.056 8.646 1.00 92.12 89 ASP A C 1
ATOM 697 O O . ASP A 1 89 ? -14.470 5.490 8.786 1.00 92.12 89 ASP A O 1
ATOM 701 N N . ARG A 1 90 ? -12.552 5.712 7.650 1.00 92.38 90 ARG A N 1
ATOM 702 C CA . ARG A 1 90 ? -12.774 4.597 6.723 1.00 92.38 90 ARG A CA 1
ATOM 703 C C . ARG A 1 90 ? -11.815 3.453 7.006 1.00 92.38 90 ARG A C 1
ATOM 705 O O . ARG A 1 90 ? -10.810 3.589 7.699 1.00 92.38 90 ARG A O 1
ATOM 712 N N . LYS A 1 91 ? -12.135 2.290 6.449 1.00 94.00 91 LYS A N 1
ATOM 713 C CA . LYS A 1 91 ? -11.206 1.161 6.395 1.00 94.00 91 LYS A CA 1
ATOM 714 C C . LYS A 1 91 ? -10.398 1.259 5.106 1.00 94.00 91 LYS A C 1
ATOM 716 O O . LYS A 1 91 ? -10.978 1.513 4.052 1.00 94.00 91 LYS A O 1
ATOM 721 N N . PHE A 1 92 ? -9.098 1.025 5.198 1.00 95.50 92 PHE A N 1
ATOM 722 C CA . PHE A 1 92 ? -8.191 0.942 4.062 1.00 95.50 92 PHE A CA 1
ATOM 723 C C . PHE A 1 92 ? -7.605 -0.467 3.973 1.00 95.50 92 PHE A C 1
ATOM 725 O O . PHE A 1 92 ? -7.305 -1.080 5.001 1.00 95.50 92 PHE A O 1
ATOM 732 N N . LEU A 1 93 ? -7.484 -0.983 2.752 1.00 95.81 93 LEU A N 1
ATOM 733 C CA . LEU A 1 93 ? -6.899 -2.287 2.465 1.00 95.81 93 LEU A CA 1
ATOM 734 C C . LEU A 1 93 ? -5.991 -2.175 1.250 1.00 95.81 93 LEU A C 1
ATOM 736 O O . LEU A 1 93 ? -6.439 -1.784 0.175 1.00 95.81 93 LEU A O 1
ATOM 740 N N . ASP A 1 94 ? -4.741 -2.558 1.453 1.00 96.25 94 ASP A N 1
ATOM 741 C CA . ASP A 1 94 ? -3.714 -2.675 0.432 1.00 96.25 94 ASP A CA 1
ATOM 742 C C . ASP A 1 94 ? -3.471 -4.160 0.132 1.00 96.25 94 ASP A C 1
ATOM 744 O O . ASP A 1 94 ? -3.009 -4.913 0.995 1.00 96.25 94 ASP A O 1
ATOM 748 N N . PHE A 1 95 ? -3.860 -4.592 -1.070 1.00 96.19 95 PHE A N 1
ATOM 749 C CA . PHE A 1 95 ? -3.697 -5.965 -1.546 1.00 96.19 95 PHE A CA 1
ATOM 750 C C . PHE A 1 95 ? -2.357 -6.126 -2.258 1.00 96.19 95 PHE A C 1
ATOM 752 O O . PHE A 1 95 ? -2.087 -5.425 -3.229 1.00 96.19 95 PHE A O 1
ATOM 759 N N . GLY A 1 96 ? -1.569 -7.117 -1.843 1.00 96.00 96 GLY A N 1
ATOM 760 C CA . GLY A 1 96 ? -0.200 -7.273 -2.330 1.00 96.00 96 GLY A CA 1
ATOM 761 C C . GLY A 1 96 ? 0.705 -6.187 -1.758 1.00 96.00 96 GLY A C 1
ATOM 762 O O . GLY A 1 96 ? 1.473 -5.569 -2.493 1.00 96.00 96 GLY A O 1
ATOM 763 N N . CYS A 1 97 ? 0.573 -5.919 -0.455 1.00 96.12 97 CYS A N 1
ATOM 764 C CA . CYS A 1 97 ? 1.243 -4.793 0.188 1.00 96.12 97 CYS A CA 1
ATOM 765 C C . CYS A 1 97 ? 2.772 -4.939 0.240 1.00 96.12 97 CYS A C 1
ATOM 767 O O . CYS A 1 97 ? 3.459 -3.973 0.579 1.00 96.12 97 CYS A O 1
ATOM 769 N N . GLY A 1 98 ? 3.317 -6.132 -0.039 1.00 96.12 98 GLY A N 1
ATOM 770 C CA . GLY A 1 98 ? 4.745 -6.415 0.024 1.00 96.12 98 GLY A CA 1
ATOM 771 C C . GLY A 1 98 ? 5.342 -5.999 1.367 1.00 96.12 98 GLY A C 1
ATOM 772 O O . GLY A 1 98 ? 4.996 -6.541 2.418 1.00 96.12 98 GLY A O 1
ATOM 773 N N . GLU A 1 99 ? 6.226 -5.002 1.344 1.00 96.56 99 GLU A N 1
ATOM 774 C CA . GLU A 1 99 ? 6.860 -4.469 2.551 1.00 96.56 99 GLU A CA 1
ATOM 775 C C . GLU A 1 99 ? 5.936 -3.623 3.428 1.00 96.56 99 GLU A C 1
ATOM 777 O O . GLU A 1 99 ? 6.239 -3.500 4.603 1.00 96.56 99 GLU A O 1
ATOM 782 N N . GLY A 1 100 ? 4.800 -3.123 2.929 1.00 96.94 100 GLY A N 1
ATOM 783 C CA . GLY A 1 100 ? 3.748 -2.502 3.743 1.00 96.94 100 GLY A CA 1
ATOM 784 C C . GLY A 1 100 ? 3.717 -0.968 3.779 1.00 96.94 100 GLY A C 1
ATOM 785 O O . GLY A 1 100 ? 2.897 -0.401 4.505 1.00 96.94 100 GLY A O 1
ATOM 786 N N . HIS A 1 101 ? 4.553 -0.273 2.999 1.00 97.69 101 HIS A N 1
ATOM 787 C CA . HIS A 1 101 ? 4.678 1.195 3.032 1.00 97.69 101 HIS A CA 1
ATOM 788 C C . HIS A 1 101 ? 3.383 1.945 2.710 1.00 97.69 101 HIS A C 1
ATOM 790 O O . HIS A 1 101 ? 3.112 2.963 3.343 1.00 97.69 101 HIS A O 1
ATOM 796 N N . VAL A 1 102 ? 2.566 1.458 1.769 1.00 97.25 102 VAL A N 1
ATOM 797 C CA . VAL A 1 102 ? 1.290 2.104 1.395 1.00 97.25 102 VAL A CA 1
ATOM 798 C C . VAL A 1 102 ? 0.278 1.995 2.532 1.00 97.25 102 VAL A C 1
ATOM 800 O O . VAL A 1 102 ? -0.244 3.014 2.986 1.00 97.25 102 VAL A O 1
ATOM 803 N N . ALA A 1 103 ? 0.058 0.789 3.063 1.00 96.81 103 ALA A N 1
ATOM 804 C CA . ALA A 1 103 ? -0.785 0.593 4.243 1.00 96.81 103 ALA A CA 1
ATOM 805 C C . ALA A 1 103 ? -0.295 1.402 5.459 1.00 96.81 103 ALA A C 1
ATOM 807 O O . ALA A 1 103 ? -1.111 1.977 6.183 1.00 96.81 103 ALA A O 1
ATOM 808 N N . TYR A 1 104 ? 1.017 1.509 5.676 1.00 97.88 104 TYR A N 1
ATOM 809 C CA . TYR A 1 104 ? 1.561 2.354 6.737 1.00 97.88 104 TYR A CA 1
ATOM 810 C C . TYR A 1 104 ? 1.296 3.847 6.486 1.00 97.88 104 TYR A C 1
ATOM 812 O O . TYR A 1 104 ? 0.753 4.534 7.352 1.00 97.88 104 TYR A O 1
ATOM 820 N N . LYS A 1 105 ? 1.621 4.359 5.293 1.00 96.88 105 LYS A N 1
ATOM 821 C CA . LYS A 1 105 ? 1.457 5.779 4.947 1.00 96.88 105 LYS A CA 1
ATOM 822 C C . LYS A 1 105 ? -0.012 6.213 4.969 1.00 96.88 105 LYS A C 1
ATOM 824 O O . LYS A 1 105 ? -0.299 7.349 5.345 1.00 96.88 105 LYS A O 1
ATOM 829 N N . ALA A 1 106 ? -0.946 5.305 4.682 1.00 96.56 106 ALA A N 1
ATOM 830 C CA . ALA A 1 106 ? -2.384 5.559 4.768 1.00 96.56 106 ALA A CA 1
ATOM 831 C C . ALA A 1 106 ? -2.842 6.014 6.167 1.00 96.56 106 ALA A C 1
ATOM 833 O O . ALA A 1 106 ? -3.852 6.706 6.284 1.00 96.56 106 ALA A O 1
ATOM 834 N N . LEU A 1 107 ? -2.091 5.692 7.231 1.00 96.38 107 LEU A N 1
ATOM 835 C CA . LEU A 1 107 ? -2.393 6.138 8.595 1.00 96.38 107 LEU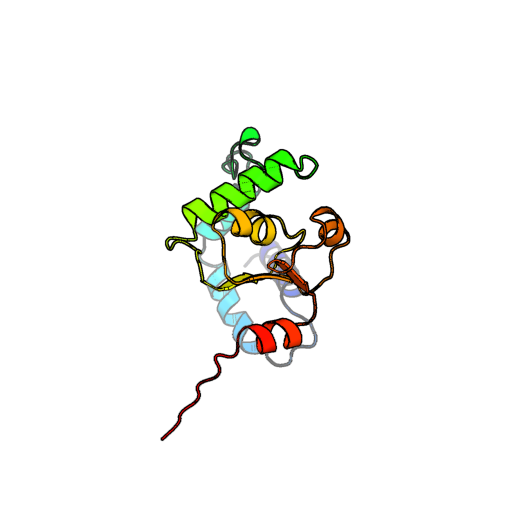 A CA 1
ATOM 836 C C . LEU A 1 107 ? -2.414 7.664 8.753 1.00 96.38 107 LEU A C 1
ATOM 838 O O . LEU A 1 107 ? -3.097 8.158 9.648 1.00 96.38 107 LEU A O 1
ATOM 842 N N . VAL A 1 108 ? -1.697 8.401 7.895 1.00 94.88 108 VAL A N 1
ATOM 843 C CA . VAL A 1 108 ? -1.654 9.874 7.910 1.00 94.88 108 VAL A CA 1
ATOM 844 C C . VAL A 1 108 ? -3.043 10.481 7.692 1.00 94.88 108 VAL A C 1
ATOM 846 O O . VAL A 1 108 ? -3.341 11.529 8.252 1.00 94.88 108 VAL A O 1
ATOM 849 N N . GLN A 1 109 ? -3.914 9.802 6.942 1.00 94.50 109 GLN A N 1
ATOM 850 C CA . GLN A 1 109 ? -5.297 10.226 6.704 1.00 94.50 109 GLN A CA 1
ATOM 851 C C . GLN A 1 109 ? -6.277 9.733 7.790 1.00 94.50 109 GLN A C 1
ATOM 853 O O . GLN A 1 109 ? -7.487 9.775 7.609 1.00 94.50 109 GLN A O 1
ATOM 858 N N . GLU A 1 110 ? -5.773 9.242 8.927 1.00 95.31 110 GLU A N 1
ATOM 859 C CA . GLU A 1 110 ? -6.560 8.818 10.094 1.00 95.31 110 GLU A CA 1
ATOM 860 C C . GLU A 1 110 ? -7.689 7.793 9.813 1.00 95.31 110 GLU A C 1
ATOM 862 O O . GLU A 1 110 ? -8.815 7.960 10.301 1.00 95.31 110 GLU A O 1
ATOM 867 N N . PRO A 1 111 ? -7.425 6.678 9.103 1.00 95.50 111 PRO A N 1
ATOM 868 C CA . PRO A 1 111 ? -8.426 5.638 8.915 1.00 95.50 111 PRO A CA 1
ATOM 869 C C . PRO A 1 111 ? -8.873 5.023 10.248 1.00 95.50 111 PRO A C 1
ATOM 871 O O . PRO A 1 111 ? -8.184 5.083 11.275 1.00 95.50 111 PRO A O 1
ATOM 874 N N . THR A 1 112 ? -10.034 4.368 10.236 1.00 95.38 112 THR A N 1
ATOM 875 C CA . THR A 1 112 ? -10.459 3.478 11.325 1.00 95.38 112 THR A CA 1
ATOM 876 C C . THR A 1 112 ? -9.478 2.319 11.482 1.00 95.38 112 THR A C 1
ATOM 878 O O . THR A 1 112 ? -9.136 1.941 12.600 1.00 95.38 112 THR A O 1
ATOM 881 N N . ILE A 1 113 ? -9.045 1.748 10.356 1.00 95.88 113 ILE A N 1
ATOM 882 C CA . ILE A 1 113 ? -8.013 0.715 10.281 1.00 95.88 113 ILE A CA 1
ATOM 883 C C . ILE A 1 113 ? -7.404 0.716 8.877 1.00 95.88 113 ILE A C 1
ATOM 885 O O . ILE A 1 113 ? -8.124 0.861 7.889 1.00 95.88 113 ILE A O 1
ATOM 889 N N . SER A 1 114 ? -6.094 0.531 8.807 1.00 96.62 114 SER A N 1
ATOM 890 C CA . SER A 1 114 ? -5.321 0.285 7.601 1.00 96.62 114 SER A CA 1
ATOM 891 C C . SER A 1 114 ? -4.783 -1.142 7.646 1.00 96.62 114 SER A C 1
ATOM 893 O O . SER A 1 114 ? -4.126 -1.531 8.615 1.00 96.62 114 SER A O 1
ATOM 895 N N . VAL A 1 115 ? -5.113 -1.941 6.635 1.00 97.31 115 VAL A N 1
ATOM 896 C CA . VAL A 1 115 ? -4.714 -3.346 6.539 1.00 97.31 115 VAL A CA 1
ATOM 897 C C . VAL A 1 115 ? -3.807 -3.526 5.327 1.00 97.31 115 VAL A C 1
ATOM 899 O O . VAL A 1 115 ? -4.223 -3.240 4.209 1.00 97.31 115 VAL A O 1
ATOM 902 N N . GLY A 1 116 ? -2.588 -4.014 5.538 1.00 97.38 116 GLY A N 1
ATOM 903 C CA . GLY A 1 116 ? -1.730 -4.524 4.472 1.00 97.38 116 GLY A CA 1
ATOM 904 C C . GLY A 1 116 ? -1.833 -6.043 4.420 1.00 97.38 116 GLY A C 1
ATOM 905 O O . GLY A 1 116 ? -1.545 -6.714 5.415 1.00 97.38 116 GLY A O 1
ATOM 906 N N . TYR A 1 117 ? -2.269 -6.579 3.284 1.00 97.75 117 TYR A N 1
ATOM 907 C CA . TYR A 1 117 ? -2.326 -8.016 3.047 1.00 97.75 117 TYR A CA 1
ATOM 908 C C . TYR A 1 117 ? -1.379 -8.413 1.922 1.00 97.75 117 TYR A C 1
ATOM 910 O O . TYR A 1 117 ? -1.410 -7.829 0.840 1.00 97.75 117 TYR A O 1
ATOM 918 N N . ASP A 1 118 ? -0.599 -9.462 2.150 1.00 98.19 118 ASP A N 1
ATOM 919 C CA . ASP A 1 118 ? 0.197 -10.117 1.117 1.00 98.19 118 ASP A CA 1
ATOM 920 C C . ASP A 1 118 ? 0.152 -11.633 1.317 1.00 98.19 118 ASP A C 1
ATOM 922 O O . ASP A 1 118 ? -0.005 -12.108 2.432 1.00 98.19 118 ASP A O 1
ATOM 926 N N . ILE A 1 119 ? 0.315 -12.421 0.259 1.00 97.31 119 ILE A N 1
ATOM 927 C CA . ILE A 1 119 ? 0.388 -13.885 0.377 1.00 97.31 119 ILE A CA 1
ATOM 928 C C . ILE A 1 119 ? 1.635 -14.357 1.138 1.00 97.31 119 ILE A C 1
ATOM 930 O O . ILE A 1 119 ? 1.688 -15.508 1.573 1.00 97.31 119 ILE A O 1
ATOM 934 N N . LYS A 1 120 ? 2.659 -13.503 1.260 1.00 97.44 120 LYS A N 1
ATOM 935 C CA . LYS A 1 120 ? 3.892 -13.791 1.992 1.00 97.44 120 LYS A CA 1
ATOM 936 C C . LYS A 1 120 ? 4.119 -12.747 3.073 1.00 97.44 120 LYS A C 1
ATOM 938 O O . LYS A 1 120 ? 4.206 -11.557 2.783 1.00 97.44 120 LYS A O 1
ATOM 943 N N . ALA A 1 121 ? 4.313 -13.209 4.305 1.00 97.06 121 ALA A N 1
ATOM 944 C CA . ALA A 1 121 ? 4.741 -12.335 5.384 1.00 97.06 121 ALA A CA 1
ATOM 945 C C . ALA A 1 121 ? 6.094 -11.682 5.069 1.00 97.06 121 ALA A C 1
ATOM 947 O O . ALA A 1 121 ? 7.046 -12.362 4.677 1.00 97.06 121 ALA A O 1
ATOM 948 N N . SER A 1 122 ? 6.184 -10.368 5.280 1.00 96.19 122 SER A N 1
ATOM 949 C CA . SER A 1 122 ? 7.441 -9.629 5.174 1.00 96.19 122 SER A CA 1
ATOM 950 C C . SER A 1 122 ? 8.032 -9.378 6.556 1.00 96.19 122 SER A C 1
ATOM 952 O O . SER A 1 122 ? 7.350 -8.908 7.467 1.00 96.19 122 SER A O 1
ATOM 954 N N . SER A 1 123 ? 9.336 -9.620 6.708 1.00 96.19 123 SER A N 1
ATOM 955 C CA . SER A 1 123 ? 10.078 -9.220 7.910 1.00 96.19 123 SER A CA 1
ATOM 956 C C . SER A 1 123 ? 10.117 -7.702 8.090 1.00 96.19 123 SER A C 1
ATOM 958 O O . SER A 1 123 ? 10.366 -7.228 9.192 1.00 96.19 123 SER A O 1
ATOM 960 N N . HIS A 1 124 ? 9.858 -6.932 7.029 1.00 95.69 124 HIS A N 1
ATOM 961 C CA . HIS A 1 124 ? 9.836 -5.476 7.089 1.00 95.69 124 HIS A CA 1
ATOM 962 C C . HIS A 1 124 ? 8.668 -4.941 7.933 1.00 95.69 124 HIS A C 1
ATOM 964 O O . HIS A 1 124 ? 8.770 -3.868 8.518 1.00 95.69 124 HIS A O 1
ATOM 970 N N . TRP A 1 125 ? 7.576 -5.699 8.077 1.00 96.56 125 TRP A N 1
ATOM 971 C CA . TRP A 1 125 ? 6.380 -5.250 8.798 1.00 96.56 125 TRP A CA 1
ATOM 972 C C . TRP A 1 125 ? 6.653 -4.839 10.249 1.00 96.56 125 TRP A C 1
ATOM 974 O O . TRP A 1 125 ? 6.002 -3.928 10.759 1.00 96.56 125 TRP A O 1
ATOM 984 N N . SER A 1 126 ? 7.640 -5.452 10.913 1.00 95.50 126 SER A N 1
ATOM 985 C CA . SER A 1 126 ? 8.028 -5.070 12.276 1.00 95.50 126 SER A CA 1
ATOM 986 C C . SER A 1 126 ? 8.670 -3.682 12.373 1.00 95.50 126 SER A C 1
ATOM 988 O O . SER A 1 126 ? 8.675 -3.100 13.457 1.00 95.50 126 SER A O 1
ATOM 990 N N . ASN A 1 127 ? 9.179 -3.130 11.267 1.00 95.44 127 ASN A N 1
ATOM 991 C CA . ASN A 1 127 ? 9.861 -1.833 11.246 1.00 95.44 127 ASN A CA 1
ATOM 992 C C . ASN A 1 127 ? 8.899 -0.659 11.459 1.00 95.44 127 ASN A C 1
ATOM 994 O O . ASN A 1 127 ? 9.309 0.383 11.964 1.00 95.44 127 ASN A O 1
ATOM 998 N N . PHE A 1 128 ? 7.614 -0.831 11.138 1.00 94.06 128 PHE A N 1
ATOM 999 C CA . PHE A 1 128 ? 6.593 0.204 11.338 1.00 94.06 128 PHE A CA 1
ATOM 1000 C C . PHE A 1 128 ? 6.084 0.301 12.781 1.00 94.06 128 PHE A C 1
ATOM 1002 O O . PHE A 1 128 ? 5.304 1.198 13.108 1.00 94.06 128 PHE A O 1
ATOM 1009 N N . GLY A 1 129 ? 6.535 -0.602 13.656 1.00 89.31 129 GLY A N 1
ATOM 1010 C CA . GLY A 1 129 ? 6.124 -0.655 15.052 1.00 89.31 129 GLY A CA 1
ATOM 1011 C C . GLY A 1 129 ? 4.664 -1.068 15.253 1.00 89.31 129 GLY A C 1
ATOM 1012 O O . GLY A 1 129 ? 3.903 -1.338 14.323 1.00 89.31 129 GLY A O 1
ATOM 1013 N N . SER A 1 130 ? 4.266 -1.142 16.521 1.00 87.94 130 SER A N 1
ATOM 1014 C CA . SER A 1 130 ? 2.907 -1.521 16.906 1.00 87.94 130 SER A CA 1
ATOM 1015 C C . SER A 1 130 ? 1.967 -0.320 16.810 1.00 87.94 130 SER A C 1
ATOM 1017 O O . SER A 1 130 ? 2.144 0.666 17.524 1.00 87.94 130 SER A O 1
ATOM 1019 N N . ASN A 1 131 ? 0.920 -0.420 15.991 1.00 93.31 131 ASN A N 1
ATOM 1020 C CA . ASN A 1 131 ? -0.139 0.583 15.897 1.00 93.31 131 ASN A CA 1
ATOM 1021 C C . ASN A 1 131 ? -1.508 -0.114 15.898 1.00 93.31 131 ASN A C 1
ATOM 1023 O O . ASN A 1 131 ? -1.736 -1.048 15.140 1.00 93.31 131 ASN A O 1
ATOM 1027 N N . ASN A 1 132 ? -2.436 0.324 16.753 1.00 94.62 132 ASN A N 1
ATOM 1028 C CA . ASN A 1 132 ? -3.756 -0.307 16.895 1.00 94.62 132 ASN A CA 1
ATOM 1029 C C . ASN A 1 132 ? -4.665 -0.138 15.663 1.00 94.62 132 ASN A C 1
ATOM 1031 O O . ASN A 1 132 ? -5.644 -0.871 15.521 1.00 94.62 132 ASN A O 1
ATOM 1035 N N . LYS A 1 133 ? -4.351 0.827 14.795 1.00 95.94 133 LYS A N 1
ATOM 1036 C CA . LYS A 1 133 ? -5.019 1.080 13.518 1.00 95.94 133 LYS A CA 1
ATOM 1037 C C . LYS A 1 133 ? -4.272 0.475 12.329 1.00 95.94 133 LYS A C 1
ATOM 1039 O O . LYS A 1 133 ? -4.772 0.597 11.219 1.00 95.94 133 LYS A O 1
ATOM 1044 N N . LEU A 1 134 ? -3.120 -0.168 12.527 1.00 97.31 134 LEU A N 1
ATOM 1045 C CA . LEU A 1 134 ? -2.361 -0.830 11.466 1.00 97.31 134 LEU A CA 1
ATOM 1046 C C . LEU A 1 134 ? -2.375 -2.339 11.673 1.00 97.31 134 LEU A C 1
ATOM 1048 O O . LEU A 1 134 ? -2.130 -2.830 12.773 1.00 97.31 134 LEU A O 1
ATOM 1052 N N . LEU A 1 135 ? -2.631 -3.079 10.604 1.00 96.62 135 LEU A N 1
ATOM 1053 C CA . LEU A 1 135 ? -2.555 -4.530 10.615 1.00 96.62 135 LEU A CA 1
ATOM 1054 C C . LEU A 1 135 ? -1.850 -5.011 9.357 1.00 96.62 135 LEU A C 1
ATOM 1056 O O . LEU A 1 135 ? -2.352 -4.805 8.259 1.00 96.62 135 LEU A O 1
ATOM 1060 N N . PHE A 1 136 ? -0.740 -5.716 9.533 1.00 97.88 136 PHE A N 1
ATOM 1061 C CA . PHE A 1 136 ? -0.160 -6.530 8.475 1.00 97.88 136 PHE A CA 1
ATOM 1062 C C . PHE A 1 136 ? -0.509 -7.991 8.701 1.00 97.88 136 PHE A C 1
ATOM 1064 O O . PHE A 1 136 ? -0.477 -8.474 9.837 1.00 97.88 136 PHE A O 1
ATOM 1071 N N . THR A 1 137 ? -0.883 -8.695 7.639 1.00 97.31 137 THR A N 1
ATOM 1072 C CA . THR A 1 137 ? -1.218 -10.112 7.738 1.00 97.31 137 THR A CA 1
ATOM 1073 C C . THR A 1 137 ? -1.012 -10.829 6.415 1.00 97.31 137 THR A C 1
ATOM 1075 O O . THR A 1 137 ? -1.252 -10.273 5.349 1.00 97.31 137 THR A O 1
ATOM 1078 N N . ASP A 1 138 ? -0.604 -12.088 6.501 1.00 97.62 138 ASP A N 1
ATOM 1079 C CA . ASP A 1 138 ? -0.585 -13.050 5.402 1.00 97.62 138 ASP A CA 1
ATOM 1080 C C . ASP A 1 138 ? -1.788 -14.002 5.416 1.00 97.62 138 ASP A C 1
ATOM 1082 O O . ASP A 1 138 ? -1.948 -14.865 4.551 1.00 97.62 138 ASP A O 1
ATOM 1086 N N . ASN A 1 139 ? -2.687 -13.818 6.384 1.00 97.00 139 ASN A N 1
ATOM 1087 C CA . ASN A 1 139 ? -3.872 -14.632 6.557 1.00 97.00 139 ASN A CA 1
ATOM 1088 C C . ASN A 1 139 ? -5.113 -13.883 6.059 1.00 97.00 139 ASN A C 1
ATOM 1090 O O . ASN A 1 139 ? -5.609 -12.955 6.704 1.00 97.00 139 ASN A O 1
ATOM 1094 N N . TYR A 1 140 ? -5.651 -14.333 4.927 1.00 94.06 140 TYR A N 1
ATOM 1095 C CA . TYR A 1 140 ? -6.823 -13.713 4.312 1.00 94.06 140 TYR A CA 1
ATOM 1096 C C . TYR A 1 140 ? -8.078 -13.782 5.199 1.00 94.06 140 TYR A C 1
ATOM 1098 O O . TYR A 1 140 ? -8.858 -12.831 5.223 1.00 94.06 140 TYR A O 1
ATOM 1106 N N . ASP A 1 141 ? -8.236 -14.823 6.024 1.00 94.44 141 ASP A N 1
ATOM 1107 C CA . ASP A 1 141 ? -9.377 -14.942 6.946 1.00 94.44 141 ASP A CA 1
ATOM 1108 C C . ASP A 1 141 ? -9.397 -13.800 7.975 1.00 94.44 141 ASP A C 1
ATOM 1110 O O . ASP A 1 141 ? -10.452 -13.399 8.478 1.00 94.44 141 ASP A O 1
ATOM 1114 N N . VAL A 1 142 ? -8.222 -13.268 8.332 1.00 92.88 142 VAL A N 1
ATOM 1115 C CA . VAL A 1 142 ? -8.112 -12.106 9.223 1.00 92.88 142 VAL A CA 1
ATOM 1116 C C . VAL A 1 142 ? -8.631 -10.855 8.517 1.00 92.88 142 VAL A C 1
ATOM 1118 O O . VAL A 1 142 ? -9.365 -10.075 9.130 1.00 92.88 142 VAL A O 1
ATOM 1121 N N . VAL A 1 143 ? -8.293 -10.683 7.236 1.00 92.25 143 VAL A N 1
ATOM 1122 C CA . VAL A 1 143 ? -8.777 -9.575 6.402 1.00 92.25 143 VAL A CA 1
ATOM 1123 C C . VAL A 1 143 ? -10.295 -9.644 6.275 1.00 92.25 143 VAL A C 1
ATOM 1125 O O . VAL A 1 143 ? -10.975 -8.662 6.575 1.00 92.25 143 VAL A O 1
ATOM 1128 N N . GLU A 1 144 ? -10.838 -10.815 5.931 1.00 90.19 144 GLU A N 1
ATOM 1129 C CA . GLU A 1 144 ? -12.279 -11.028 5.777 1.00 90.19 144 GLU A CA 1
ATOM 1130 C C . GLU A 1 144 ? -13.034 -10.666 7.063 1.00 90.19 144 GLU A C 1
ATOM 1132 O O . GLU A 1 144 ? -13.939 -9.834 7.041 1.00 90.19 144 GLU A O 1
ATOM 1137 N N . LYS A 1 145 ? -12.591 -11.162 8.227 1.00 89.06 145 LYS A N 1
ATOM 1138 C CA . LYS A 1 145 ? -13.200 -10.823 9.530 1.00 89.06 145 LYS A CA 1
ATOM 1139 C C . LYS A 1 145 ? -13.198 -9.324 9.832 1.00 89.06 145 LYS A C 1
ATOM 1141 O O . LYS A 1 145 ? -14.092 -8.839 10.528 1.00 89.06 145 LYS A O 1
ATOM 1146 N N . LYS A 1 146 ? -12.195 -8.579 9.356 1.00 84.62 146 LYS A N 1
ATOM 1147 C CA . LYS A 1 146 ? -12.125 -7.117 9.512 1.00 84.62 146 LYS A CA 1
ATOM 1148 C C . LYS A 1 146 ? -12.999 -6.386 8.497 1.00 84.62 146 LYS A C 1
ATOM 1150 O O . LYS A 1 146 ? -13.448 -5.275 8.799 1.00 84.62 146 LYS A O 1
ATOM 1155 N N . TRP A 1 147 ? -13.252 -6.983 7.335 1.00 78.69 147 TRP A N 1
ATOM 1156 C CA . TRP A 1 147 ? -13.992 -6.372 6.235 1.00 78.69 147 TRP A CA 1
ATOM 1157 C C . TRP A 1 147 ? -15.495 -6.641 6.273 1.00 78.69 147 TRP A C 1
ATOM 1159 O O . TRP A 1 147 ? -16.261 -5.767 5.868 1.00 78.69 147 TRP A O 1
ATOM 1169 N N . THR A 1 148 ? -15.932 -7.779 6.823 1.00 67.25 148 THR A N 1
ATOM 1170 C CA . THR A 1 148 ? -17.352 -8.130 6.926 1.00 67.25 148 THR A CA 1
ATOM 1171 C C . THR A 1 148 ? -18.102 -7.059 7.710 1.00 67.25 148 THR A C 1
ATOM 1173 O O . THR A 1 148 ? -17.990 -6.920 8.931 1.00 67.25 148 THR A O 1
ATOM 1176 N N . ILE A 1 149 ? -18.872 -6.260 6.973 1.00 50.81 149 ILE A N 1
ATOM 1177 C CA . ILE A 1 149 ? -19.873 -5.355 7.516 1.00 50.81 149 ILE A CA 1
ATOM 1178 C C . ILE A 1 149 ? -20.839 -6.244 8.296 1.00 50.81 149 ILE A C 1
ATOM 1180 O O . ILE A 1 149 ? -21.457 -7.145 7.730 1.00 50.81 149 ILE A O 1
ATOM 1184 N N . ARG A 1 150 ? -20.979 -6.003 9.604 1.00 42.53 150 ARG A N 1
ATOM 1185 C CA . ARG A 1 150 ? -22.169 -6.447 10.329 1.00 42.53 150 ARG A CA 1
ATOM 1186 C C . ARG A 1 150 ? -23.355 -5.718 9.702 1.00 42.53 150 ARG A C 1
ATOM 1188 O O . ARG A 1 150 ? -23.742 -4.649 10.162 1.00 42.53 150 ARG A O 1
ATOM 1195 N N . CYS A 1 151 ? -23.924 -6.291 8.649 1.00 30.80 151 CYS A N 1
ATOM 1196 C CA . CYS A 1 151 ? -25.307 -6.046 8.297 1.00 30.80 151 CYS A CA 1
ATOM 1197 C C . CYS A 1 151 ? -26.132 -6.645 9.437 1.00 30.80 151 CYS A C 1
ATOM 1199 O O . CYS A 1 151 ? -26.563 -7.792 9.371 1.00 30.80 151 CYS A O 1
ATOM 1201 N N . TYR A 1 152 ? -26.313 -5.892 10.523 1.00 37.88 152 TYR A N 1
ATOM 1202 C CA . TYR A 1 152 ? -27.483 -6.096 11.361 1.00 37.88 152 TYR A CA 1
ATOM 1203 C C . TYR A 1 152 ? -28.678 -5.663 10.514 1.00 37.88 152 TYR A C 1
ATOM 1205 O O . TYR A 1 152 ? -29.108 -4.514 10.562 1.00 37.88 152 TYR A O 1
ATOM 1213 N N . LEU A 1 153 ? -29.195 -6.584 9.701 1.00 32.81 153 LEU A N 1
ATOM 1214 C CA . LEU A 1 153 ? -30.598 -6.546 9.320 1.00 32.81 153 LEU A CA 1
ATOM 1215 C C . LEU A 1 153 ? -31.379 -6.877 10.592 1.00 32.81 153 LEU A C 1
ATOM 1217 O O . LEU A 1 153 ? -31.685 -8.027 10.881 1.00 32.81 153 LEU A O 1
ATOM 1221 N N . GLY A 1 154 ? -31.580 -5.851 11.415 1.00 44.53 154 GLY A N 1
ATOM 1222 C CA . GLY A 1 154 ? -32.643 -5.832 12.398 1.00 44.53 154 GLY A CA 1
ATOM 1223 C C . GLY A 1 154 ? -33.911 -5.379 11.696 1.00 44.53 154 GLY A C 1
ATOM 1224 O O . GLY A 1 154 ? -34.175 -4.182 11.674 1.00 44.53 154 GLY A O 1
ATOM 1225 N N . LEU A 1 155 ? -34.635 -6.332 11.110 1.00 35.97 155 LEU A N 1
ATOM 1226 C CA . LEU A 1 155 ? -36.083 -6.315 10.900 1.00 35.97 155 LEU A CA 1
ATOM 1227 C C . LEU A 1 155 ? -36.580 -7.759 10.990 1.00 35.97 155 LEU A C 1
ATOM 1229 O O . LEU A 1 155 ? -35.994 -8.613 10.289 1.00 35.97 155 LEU A O 1
#

pLDDT: mean 79.59, std 17.94, range [30.8, 98.19]

Radius of gyration: 25.1 Å; chains: 1; bounding box: 55×45×65 Å

Foldseek 3Di:
DDPVVVVVVVVVCVVPDDPPDPVPPPVVVVVVVVVVDDPPVVVVVVQVVDPVNDDPDDPVPDQDPVDPVSLLVVLVVCCVPPPPDQQAQHEAEDEQCALPNNLLNSCVSPHQAREYEYCDDDPNVCVSPDDPRYYYDNDVVVVVVVPDDPPPPPD